Protein AF-A0A8T1CKG0-F1 (afdb_monomer_lite)

Sequence (49 aa):
MDIPESCDVMLGMPWLEEVNPIIDWTAKSVRPRPQTAMSSTENVTETAC

Secondary structure (DSSP, 8-state):
-PPPTT------HHHHHHH--EEETTTTEEEPPP---------------

Structure (mmCIF, N/CA/C/O backbone):
data_AF-A0A8T1CKG0-F1
#
_entry.id   AF-A0A8T1CKG0-F1
#
loop_
_atom_site.group_PDB
_atom_site.id
_atom_site.type_symbol
_atom_site.label_atom_id
_atom_site.label_alt_id
_atom_site.label_comp_id
_atom_site.label_asym_id
_atom_site.label_entity_id
_atom_site.label_seq_id
_atom_site.pdbx_PDB_ins_code
_atom_site.Cartn_x
_atom_site.Cartn_y
_atom_site.Cartn_z
_atom_site.occupancy
_atom_site.B_iso_or_equiv
_atom_site.auth_seq_id
_atom_site.auth_comp_id
_atom_site.auth_asym_id
_atom_site.auth_atom_id
_atom_site.pdbx_PDB_model_num
ATOM 1 N N . MET A 1 1 ? -7.774 -9.488 20.142 1.00 61.72 1 MET A N 1
ATOM 2 C CA . MET A 1 1 ? -8.479 -8.231 19.833 1.00 61.72 1 MET A CA 1
ATOM 3 C C . MET A 1 1 ? -9.066 -8.445 18.459 1.00 61.72 1 MET A C 1
ATOM 5 O O . MET A 1 1 ? -8.308 -8.499 17.501 1.00 61.72 1 MET A O 1
ATOM 9 N N . ASP A 1 2 ? -10.361 -8.716 18.395 1.00 80.56 2 ASP A N 1
ATOM 10 C CA . ASP A 1 2 ? -11.036 -8.988 17.132 1.00 80.56 2 ASP A CA 1
ATOM 11 C C . ASP A 1 2 ? -11.308 -7.660 16.433 1.00 80.56 2 ASP A C 1
ATOM 13 O O . ASP A 1 2 ? -11.917 -6.755 17.008 1.00 80.56 2 ASP A O 1
ATOM 17 N N . ILE A 1 3 ? -10.779 -7.518 15.223 1.00 78.62 3 ILE A N 1
ATOM 18 C CA . ILE A 1 3 ? -11.017 -6.343 14.393 1.00 78.62 3 ILE A CA 1
ATOM 19 C C . ILE A 1 3 ? -12.301 -6.616 13.599 1.00 78.62 3 ILE A C 1
ATOM 21 O O . ILE A 1 3 ? -12.388 -7.669 12.966 1.00 78.62 3 ILE A O 1
ATOM 25 N N . PRO A 1 4 ? -13.301 -5.718 13.627 1.00 87.94 4 PRO A N 1
ATOM 26 C CA . PRO A 1 4 ? -14.521 -5.887 12.844 1.00 87.94 4 PRO A CA 1
ATOM 27 C C . PRO A 1 4 ? -14.212 -5.986 11.345 1.00 87.94 4 PRO A C 1
ATOM 29 O O . PRO A 1 4 ? -13.399 -5.218 10.838 1.00 87.94 4 PRO A O 1
ATOM 32 N N . GLU A 1 5 ? -14.909 -6.862 10.617 1.00 83.31 5 GLU A N 1
ATOM 33 C CA . GLU A 1 5 ? -14.703 -7.068 9.169 1.00 83.31 5 GLU A CA 1
ATOM 34 C C . GLU A 1 5 ? -14.935 -5.803 8.324 1.00 83.31 5 GLU A C 1
ATOM 36 O O . GLU A 1 5 ? -14.430 -5.687 7.213 1.00 83.31 5 GLU A O 1
ATOM 41 N N . SER A 1 6 ? -15.690 -4.837 8.852 1.00 88.94 6 SER A N 1
ATOM 42 C CA . SER A 1 6 ? -15.971 -3.551 8.208 1.00 88.94 6 SER A CA 1
ATOM 43 C C . SER A 1 6 ? -14.896 -2.486 8.441 1.00 88.94 6 SER A C 1
ATOM 45 O O . SER A 1 6 ? -15.075 -1.345 8.016 1.00 88.94 6 SER A O 1
ATOM 47 N N . CYS A 1 7 ? -13.837 -2.800 9.187 1.00 88.06 7 CYS A N 1
ATOM 48 C CA . CYS A 1 7 ? -12.783 -1.853 9.520 1.00 88.06 7 CYS A CA 1
ATOM 49 C C . CYS A 1 7 ? -11.525 -2.138 8.704 1.00 88.06 7 CYS A C 1
ATOM 51 O O . CYS A 1 7 ? -10.904 -3.192 8.842 1.00 88.06 7 CYS A O 1
ATOM 53 N N . ASP A 1 8 ? -11.101 -1.148 7.923 1.00 88.12 8 ASP A N 1
ATOM 54 C CA . ASP A 1 8 ? -9.785 -1.173 7.303 1.00 88.12 8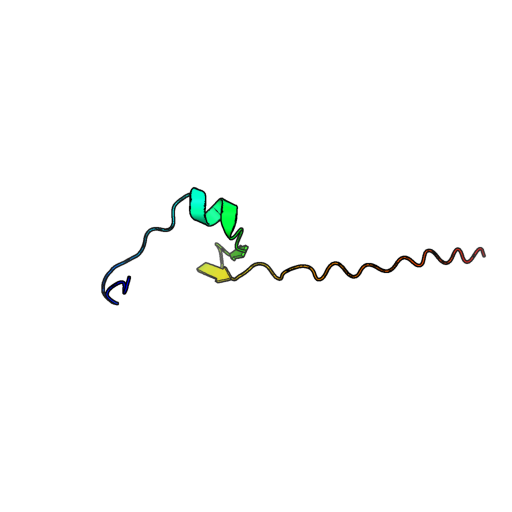 ASP A CA 1
AT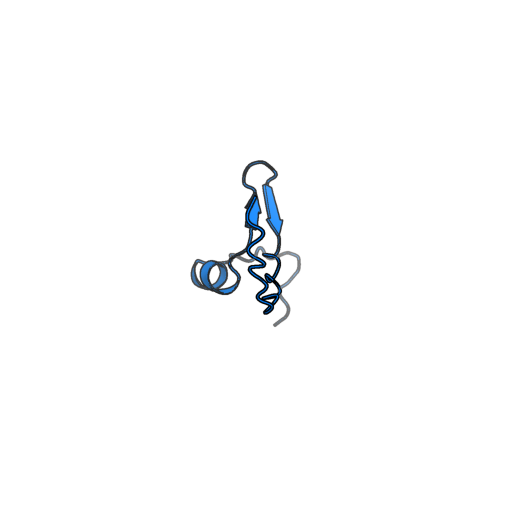OM 55 C C . ASP A 1 8 ? -8.698 -1.007 8.370 1.00 88.12 8 ASP A C 1
ATOM 57 O O . ASP A 1 8 ? -8.731 -0.092 9.198 1.00 88.12 8 ASP A O 1
ATOM 61 N N . VAL A 1 9 ? -7.703 -1.891 8.335 1.00 88.75 9 VAL A N 1
ATOM 62 C CA . VAL A 1 9 ? -6.532 -1.823 9.212 1.00 88.75 9 VAL A CA 1
ATOM 63 C C . VAL A 1 9 ? -5.387 -1.176 8.453 1.00 88.75 9 VAL A C 1
ATOM 65 O O . VAL A 1 9 ? -4.932 -1.687 7.431 1.00 88.75 9 VAL A O 1
ATOM 68 N N . MET A 1 10 ? -4.877 -0.064 8.979 1.00 91.69 10 MET A N 1
ATOM 69 C CA . MET A 1 10 ? -3.661 0.555 8.460 1.00 91.69 10 MET A CA 1
ATOM 70 C C . MET A 1 10 ? -2.434 -0.076 9.117 1.00 91.69 10 MET A C 1
ATOM 72 O O . MET A 1 10 ? -2.189 0.098 10.310 1.00 91.69 10 MET A O 1
ATOM 76 N N . LEU A 1 11 ? -1.641 -0.788 8.319 1.00 91.12 11 LEU A N 1
ATOM 77 C CA . LEU A 1 11 ? -0.364 -1.352 8.745 1.00 91.12 11 LEU A CA 1
ATOM 78 C C . LEU A 1 11 ? 0.738 -0.310 8.535 1.00 91.12 11 LEU A C 1
ATOM 80 O O . LEU A 1 11 ? 1.084 0.033 7.406 1.00 91.12 11 LEU A O 1
ATOM 84 N N . GLY A 1 12 ? 1.243 0.239 9.639 1.00 94.62 12 GLY A N 1
ATOM 85 C CA . GLY A 1 12 ? 2.276 1.273 9.622 1.00 94.62 12 GLY A CA 1
ATOM 86 C C . GLY A 1 12 ? 3.690 0.735 9.386 1.00 94.62 12 GLY A C 1
ATOM 87 O O . GLY A 1 12 ? 3.917 -0.471 9.284 1.00 94.62 12 GLY A O 1
ATOM 88 N N . MET A 1 13 ? 4.659 1.654 9.383 1.00 96.56 13 MET A N 1
ATOM 89 C CA . MET A 1 13 ? 6.083 1.333 9.204 1.00 96.56 13 MET A CA 1
ATOM 90 C C . MET A 1 13 ? 6.627 0.280 10.185 1.00 96.56 13 MET A C 1
ATOM 92 O O . MET A 1 13 ? 7.293 -0.634 9.707 1.00 96.56 13 MET A O 1
ATOM 96 N N . PRO A 1 14 ? 6.299 0.298 11.497 1.00 96.75 14 PRO A N 1
ATOM 97 C CA . PRO A 1 14 ? 6.816 -0.717 12.421 1.00 96.75 14 PRO A CA 1
ATOM 98 C C . PRO A 1 14 ? 6.461 -2.153 12.009 1.00 96.75 14 PRO A C 1
ATOM 100 O O . PRO A 1 14 ? 7.290 -3.052 12.087 1.00 96.75 14 PRO A O 1
ATOM 103 N N . TRP A 1 15 ? 5.243 -2.362 11.504 1.00 94.75 15 TRP A N 1
ATOM 104 C CA . TRP A 1 15 ? 4.800 -3.676 11.042 1.00 94.75 15 TRP A CA 1
ATOM 105 C C . TRP A 1 15 ? 5.510 -4.107 9.751 1.00 94.75 15 TRP A C 1
ATOM 107 O O . TRP A 1 15 ? 5.855 -5.277 9.586 1.00 94.75 15 TRP A O 1
ATOM 117 N N . LEU A 1 16 ? 5.750 -3.163 8.836 1.00 94.31 16 LEU A N 1
ATOM 118 C CA . LEU A 1 16 ? 6.465 -3.429 7.585 1.00 94.31 16 LEU A CA 1
ATOM 119 C C . LEU A 1 16 ? 7.917 -3.845 7.837 1.00 94.31 16 LEU A C 1
ATOM 121 O O . LEU A 1 16 ? 8.412 -4.741 7.153 1.00 94.31 16 LEU A O 1
ATOM 125 N N . GLU A 1 17 ? 8.577 -3.220 8.812 1.00 94.69 17 GLU A N 1
ATOM 126 C CA . GLU A 1 17 ? 9.945 -3.557 9.218 1.00 94.69 17 GLU A CA 1
ATOM 127 C C . GLU A 1 17 ? 10.029 -4.957 9.842 1.00 94.69 17 GLU A C 1
ATOM 129 O O . GLU A 1 17 ? 10.939 -5.716 9.511 1.00 94.69 17 GLU A O 1
ATOM 134 N N . GLU A 1 18 ? 9.063 -5.323 10.689 1.00 94.38 18 GLU A N 1
ATOM 135 C CA . GLU A 1 18 ? 9.026 -6.622 11.373 1.00 94.38 18 GLU A CA 1
ATOM 136 C C . GLU A 1 18 ? 8.723 -7.785 10.416 1.00 94.38 18 GLU A C 1
ATOM 138 O O . GLU A 1 18 ? 9.446 -8.782 10.380 1.00 94.38 18 GLU A O 1
ATOM 143 N N . VAL A 1 19 ? 7.653 -7.671 9.625 1.00 93.56 19 VAL A N 1
ATOM 144 C CA . VAL A 1 19 ? 7.175 -8.767 8.767 1.00 93.56 19 VAL A CA 1
ATOM 145 C C . VAL A 1 19 ? 7.949 -8.836 7.450 1.00 93.56 19 VAL A C 1
ATOM 147 O O . VAL A 1 19 ? 8.056 -9.906 6.846 1.00 93.56 19 VAL A O 1
ATOM 150 N N . ASN A 1 20 ? 8.484 -7.700 6.989 1.00 94.81 20 ASN A N 1
ATOM 151 C CA . ASN A 1 20 ? 9.200 -7.549 5.724 1.00 94.81 20 ASN A CA 1
ATOM 152 C C . ASN A 1 20 ? 8.538 -8.312 4.549 1.00 94.81 20 ASN A C 1
ATOM 154 O O . ASN A 1 20 ? 9.185 -9.155 3.907 1.00 94.81 20 ASN A O 1
ATOM 158 N N . PRO A 1 21 ? 7.241 -8.072 4.271 1.00 95.12 21 PRO A N 1
ATOM 159 C CA . PRO A 1 21 ? 6.512 -8.806 3.246 1.00 95.12 21 PRO A CA 1
ATOM 160 C C . PRO A 1 21 ? 7.013 -8.464 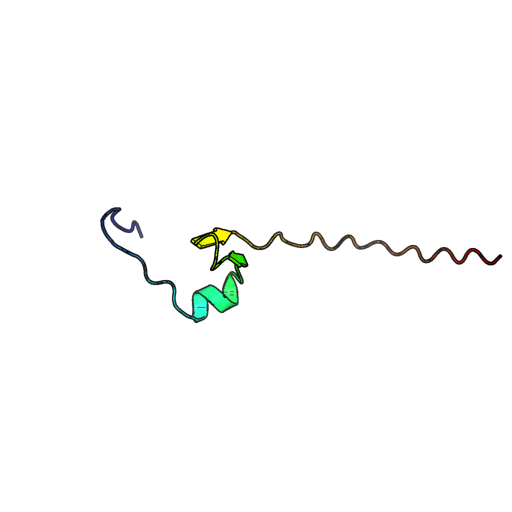1.838 1.00 95.12 21 PRO A C 1
ATOM 162 O O . PRO A 1 21 ? 7.666 -7.448 1.599 1.00 95.12 21 PRO A O 1
ATOM 165 N N . ILE A 1 22 ? 6.667 -9.307 0.867 1.00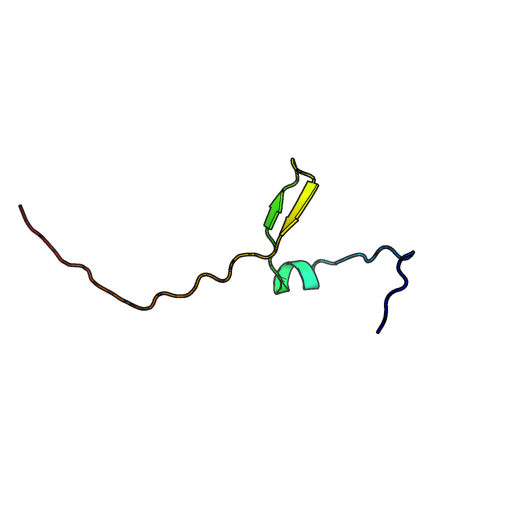 96.25 22 ILE A N 1
ATOM 166 C CA . ILE A 1 22 ? 6.870 -8.996 -0.550 1.00 96.25 22 ILE A CA 1
ATOM 167 C C . ILE A 1 22 ? 5.614 -8.286 -1.051 1.00 96.25 22 ILE A C 1
ATOM 169 O O . ILE A 1 22 ? 4.535 -8.882 -1.063 1.00 96.25 22 ILE A O 1
ATOM 173 N N . ILE A 1 23 ? 5.770 -7.032 -1.475 1.00 95.56 23 ILE A N 1
ATOM 174 C CA . ILE A 1 23 ? 4.692 -6.207 -2.026 1.00 95.56 23 ILE A CA 1
ATOM 175 C C . ILE A 1 23 ? 4.870 -6.123 -3.542 1.00 95.56 23 ILE A C 1
ATOM 177 O O . ILE A 1 23 ? 5.871 -5.594 -4.026 1.00 95.56 23 ILE A O 1
ATOM 181 N N . ASP A 1 24 ? 3.900 -6.646 -4.287 1.00 96.81 24 ASP A N 1
ATOM 182 C CA . ASP A 1 24 ? 3.810 -6.458 -5.732 1.00 96.81 24 ASP A CA 1
ATOM 183 C C . ASP A 1 24 ? 2.813 -5.336 -6.029 1.00 96.81 24 ASP A C 1
ATOM 185 O O . ASP A 1 24 ? 1.594 -5.524 -5.977 1.00 96.81 24 ASP A O 1
ATOM 189 N N . TRP A 1 25 ? 3.348 -4.157 -6.347 1.00 96.00 25 TRP A N 1
ATOM 190 C CA . TRP A 1 25 ? 2.558 -2.972 -6.677 1.00 96.00 25 TRP A CA 1
ATOM 191 C C . TRP A 1 25 ? 1.820 -3.084 -8.016 1.00 96.00 25 TRP A C 1
ATOM 193 O O . TRP A 1 25 ? 0.783 -2.446 -8.187 1.00 96.00 25 TRP A O 1
ATOM 203 N N . THR A 1 26 ? 2.316 -3.902 -8.950 1.00 97.38 26 THR A N 1
ATOM 204 C CA . THR A 1 26 ? 1.687 -4.094 -10.266 1.00 97.38 26 THR A CA 1
ATOM 205 C C . THR A 1 26 ? 0.485 -5.022 -10.140 1.00 97.38 26 THR A C 1
ATOM 207 O O . THR A 1 26 ? -0.606 -4.694 -10.603 1.00 97.38 26 THR A O 1
ATOM 210 N N . ALA A 1 27 ? 0.662 -6.153 -9.453 1.00 97.38 27 ALA A N 1
ATOM 211 C CA . ALA A 1 27 ? -0.405 -7.117 -9.193 1.00 97.38 27 ALA A CA 1
ATOM 212 C C . ALA A 1 27 ? -1.320 -6.722 -8.018 1.00 97.38 27 ALA A C 1
ATOM 214 O O . ALA A 1 27 ? -2.311 -7.405 -7.768 1.00 97.38 27 ALA A O 1
ATOM 215 N N . LYS A 1 28 ? -0.993 -5.640 -7.291 1.00 96.00 28 LYS A N 1
ATOM 216 C CA . LYS A 1 28 ? -1.684 -5.181 -6.071 1.00 96.00 28 LYS A CA 1
ATOM 217 C C . LYS A 1 28 ? -1.826 -6.293 -5.027 1.00 96.00 28 LYS A C 1
ATOM 219 O O . LYS A 1 28 ? -2.904 -6.514 -4.481 1.00 96.00 28 LYS A O 1
ATOM 224 N N . SER A 1 29 ? -0.731 -7.002 -4.762 1.00 95.88 29 SER A N 1
ATOM 225 C CA . SER A 1 29 ? -0.716 -8.131 -3.827 1.00 95.88 29 SER A 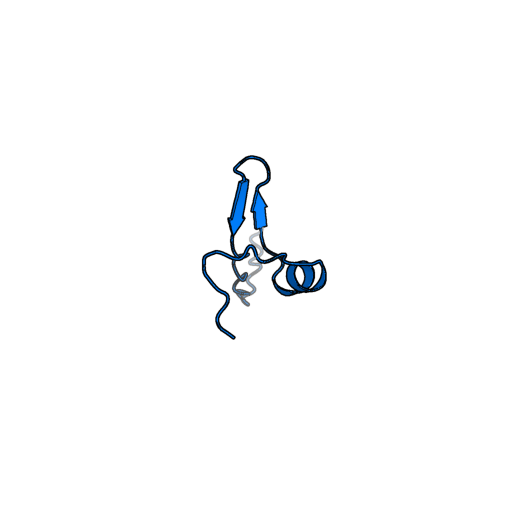CA 1
ATOM 226 C C . SER A 1 29 ? 0.379 -7.997 -2.775 1.00 95.88 29 SER A C 1
ATOM 228 O O . SER A 1 29 ? 1.421 -7.380 -3.005 1.00 95.88 29 SER A O 1
ATOM 230 N N . VAL A 1 30 ? 0.135 -8.598 -1.612 1.00 94.50 30 VAL A N 1
ATOM 231 C CA . VAL A 1 30 ? 1.087 -8.694 -0.504 1.00 94.50 30 VAL A CA 1
ATOM 232 C C . VAL A 1 30 ? 1.180 -10.158 -0.104 1.00 94.50 30 VAL A C 1
ATOM 234 O O . VAL A 1 30 ? 0.157 -10.813 0.086 1.00 94.50 30 VAL A O 1
ATOM 237 N N . ARG A 1 31 ? 2.399 -10.686 0.017 1.00 95.12 31 ARG A N 1
ATOM 238 C CA . ARG A 1 31 ? 2.631 -12.070 0.448 1.00 95.12 31 ARG A CA 1
ATOM 239 C C . ARG A 1 31 ? 3.731 -12.156 1.505 1.00 95.12 31 ARG A C 1
ATOM 241 O O . ARG A 1 31 ? 4.670 -11.353 1.457 1.00 95.12 31 ARG A O 1
ATOM 248 N N . PRO A 1 32 ? 3.661 -13.135 2.426 1.00 93.94 32 PRO A N 1
ATOM 249 C CA . PRO A 1 32 ? 4.749 -13.402 3.356 1.00 93.94 32 PRO A CA 1
ATOM 250 C C . PRO A 1 32 ? 6.054 -13.648 2.603 1.00 93.94 32 PRO A C 1
ATOM 252 O O . PRO A 1 32 ? 6.069 -14.292 1.547 1.00 93.94 32 PRO A O 1
ATOM 255 N N . ARG A 1 33 ? 7.161 -13.141 3.143 1.00 91.06 33 ARG A N 1
ATOM 256 C CA . ARG A 1 33 ? 8.479 -13.493 2.626 1.00 91.06 33 ARG A CA 1
ATOM 257 C C . ARG A 1 33 ? 8.757 -14.948 3.007 1.00 91.06 33 ARG A C 1
ATOM 259 O O . ARG A 1 33 ? 8.626 -15.279 4.185 1.00 91.06 33 ARG A O 1
ATOM 266 N N . PRO A 1 34 ? 9.120 -15.825 2.055 1.00 86.88 34 PRO A N 1
ATOM 267 C CA . PRO A 1 34 ? 9.512 -17.178 2.404 1.00 86.88 34 PRO A CA 1
ATOM 268 C C . PRO A 1 34 ? 10.701 -17.088 3.354 1.00 86.88 34 PRO A C 1
ATOM 270 O O . PRO A 1 34 ? 11.693 -16.420 3.052 1.00 86.88 34 PRO A O 1
ATOM 273 N N . GLN A 1 35 ? 10.580 -17.719 4.519 1.00 77.94 35 GLN A N 1
ATOM 274 C CA . GLN A 1 35 ? 11.712 -17.884 5.411 1.00 77.94 35 GLN A CA 1
ATOM 275 C C . GLN A 1 35 ? 12.719 -18.719 4.631 1.00 77.94 35 GLN A C 1
ATOM 277 O O . GLN A 1 35 ? 12.448 -19.878 4.315 1.00 77.94 35 GLN A O 1
ATOM 282 N N . THR A 1 36 ? 13.842 -18.116 4.239 1.00 66.25 36 THR A N 1
ATOM 283 C CA . THR A 1 36 ? 14.965 -18.889 3.725 1.00 66.25 36 THR A CA 1
ATOM 284 C C . THR A 1 36 ? 15.281 -19.889 4.820 1.00 66.25 36 THR A C 1
ATOM 286 O O . TH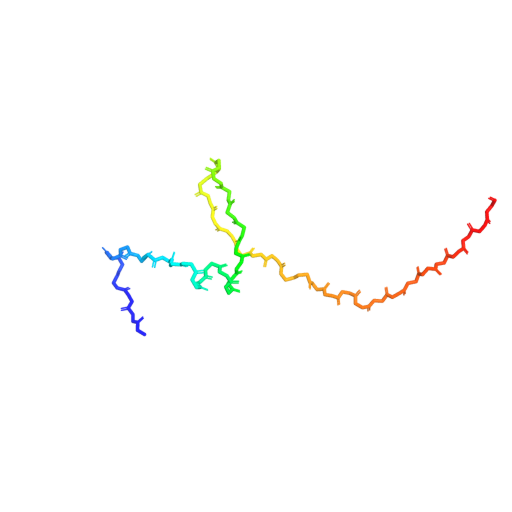R A 1 36 ? 15.776 -19.505 5.880 1.00 66.25 36 THR A O 1
ATOM 289 N N . ALA A 1 37 ? 14.940 -21.160 4.604 1.00 58.25 37 ALA A N 1
ATOM 290 C CA . ALA A 1 37 ? 15.555 -22.223 5.361 1.00 58.25 37 ALA A CA 1
ATOM 291 C C . ALA A 1 37 ? 17.048 -21.999 5.144 1.00 58.25 37 ALA A C 1
ATOM 293 O O . ALA A 1 37 ? 17.533 -22.135 4.021 1.00 58.25 37 ALA A O 1
ATOM 294 N N . MET A 1 38 ? 17.754 -21.530 6.174 1.00 57.66 38 MET A N 1
ATOM 295 C CA . MET A 1 38 ? 19.201 -21.612 6.187 1.00 57.66 38 MET A CA 1
ATOM 296 C C . MET A 1 38 ? 19.497 -23.103 6.062 1.00 57.66 38 MET A C 1
ATOM 298 O O . MET A 1 38 ? 19.478 -23.833 7.048 1.00 57.66 38 MET A O 1
ATOM 302 N N . SER A 1 39 ? 19.697 -23.579 4.834 1.00 51.78 39 SER A N 1
ATOM 303 C CA . SER A 1 39 ? 20.381 -24.834 4.609 1.00 51.78 39 SER A CA 1
ATOM 304 C C . SER A 1 39 ? 21.829 -24.561 4.988 1.00 51.78 39 SER A C 1
ATOM 306 O O . SER A 1 39 ? 22.656 -24.181 4.159 1.00 51.78 39 SER A O 1
ATOM 308 N N . SER A 1 40 ? 22.124 -24.682 6.278 1.00 57.38 40 SER A N 1
ATOM 309 C CA . SER A 1 40 ? 23.465 -25.004 6.724 1.00 57.38 40 SER A CA 1
ATOM 310 C C . SER A 1 40 ? 23.836 -26.331 6.075 1.00 57.38 40 SER A C 1
ATOM 312 O O . SER A 1 40 ? 23.413 -27.371 6.557 1.00 57.38 40 SER A O 1
ATOM 314 N N . THR A 1 41 ? 24.572 -26.281 4.968 1.00 50.03 41 THR A N 1
ATOM 315 C CA . THR A 1 41 ? 25.583 -27.289 4.631 1.00 50.03 41 THR A CA 1
ATOM 316 C C . THR A 1 41 ? 26.466 -26.756 3.515 1.00 50.03 41 THR A C 1
ATOM 318 O O . THR A 1 41 ? 26.032 -26.580 2.377 1.00 50.03 41 THR A O 1
ATOM 321 N N . GLU A 1 42 ? 27.714 -26.496 3.894 1.00 59.84 42 GLU A N 1
ATOM 322 C CA . GLU A 1 42 ? 28.886 -26.473 3.030 1.00 59.84 42 GLU A CA 1
ATOM 323 C C . GLU A 1 42 ? 28.922 -27.714 2.131 1.00 59.84 42 GLU A C 1
ATOM 325 O O . GLU A 1 42 ? 28.564 -28.804 2.567 1.00 59.84 42 GLU A O 1
ATOM 330 N N . ASN A 1 43 ? 29.393 -27.536 0.897 1.00 51.19 43 ASN A N 1
ATOM 331 C CA . ASN A 1 43 ? 30.302 -28.457 0.213 1.00 51.19 43 ASN A CA 1
ATOM 332 C C . ASN A 1 43 ? 30.869 -27.716 -1.004 1.00 51.19 43 ASN A C 1
ATOM 334 O O . ASN A 1 43 ? 30.320 -27.767 -2.103 1.00 51.19 43 ASN A O 1
ATOM 338 N N . VAL A 1 44 ? 31.975 -26.996 -0.797 1.00 57.38 44 VAL A N 1
ATOM 339 C CA . VAL A 1 44 ? 32.876 -26.642 -1.897 1.00 57.38 44 VAL A CA 1
ATOM 340 C C . VAL A 1 44 ? 33.618 -27.925 -2.244 1.00 57.38 44 VAL A C 1
ATOM 342 O O . VAL A 1 44 ? 34.562 -28.303 -1.557 1.00 57.38 44 VAL A O 1
ATOM 345 N N . THR A 1 45 ? 33.171 -28.634 -3.275 1.00 52.62 45 THR A N 1
ATOM 346 C CA . THR A 1 45 ? 34.022 -29.630 -3.924 1.00 52.62 45 THR A CA 1
ATOM 347 C C . THR A 1 45 ? 34.698 -28.941 -5.094 1.00 52.62 45 THR A C 1
ATOM 349 O O . THR A 1 45 ? 34.114 -28.743 -6.157 1.00 52.62 45 THR A O 1
ATOM 352 N N . GLU A 1 46 ? 35.938 -28.530 -4.853 1.00 57.72 46 GLU A N 1
ATOM 353 C CA . GLU A 1 46 ? 36.925 -28.267 -5.889 1.00 57.72 46 GLU A CA 1
ATOM 354 C C . GLU A 1 46 ? 36.997 -29.501 -6.802 1.00 57.72 46 GLU A C 1
ATOM 356 O O . GLU A 1 46 ? 37.344 -30.595 -6.366 1.00 57.72 46 GLU A O 1
ATOM 361 N N . THR A 1 47 ? 36.604 -29.357 -8.066 1.00 55.09 47 THR A N 1
ATOM 362 C CA . THR A 1 47 ? 37.003 -30.290 -9.123 1.00 55.09 47 THR A CA 1
ATOM 363 C C . THR A 1 47 ? 37.768 -29.475 -10.143 1.00 55.09 47 THR A C 1
ATOM 365 O O . THR A 1 47 ? 37.186 -28.733 -10.933 1.00 55.09 47 THR A O 1
ATOM 368 N N . ALA A 1 48 ? 39.089 -29.576 -10.050 1.00 51.34 48 ALA A N 1
ATOM 369 C CA . ALA A 1 48 ? 40.003 -29.138 -11.083 1.00 51.34 48 ALA A CA 1
ATOM 370 C C . ALA A 1 48 ? 39.785 -29.978 -12.351 1.00 51.34 48 ALA A C 1
ATOM 372 O O . ALA A 1 48 ? 39.753 -31.208 -12.277 1.00 51.34 48 ALA A O 1
ATOM 373 N N . CYS A 1 49 ? 39.689 -29.295 -13.489 1.00 46.34 49 CYS A N 1
ATOM 374 C CA . CYS A 1 49 ? 40.085 -29.792 -14.802 1.00 46.34 49 CYS A CA 1
ATOM 375 C C . CYS A 1 49 ? 40.924 -28.697 -15.460 1.00 46.34 49 CYS A C 1
ATOM 377 O O . CYS A 1 49 ? 40.455 -27.534 -15.448 1.00 46.34 49 CYS A O 1
#

Organism: NCBI:txid29920

Foldseek 3Di:
DDDDPPDDDDDDPVNCVVQVWDADPVVRDTGGDPDPPPPPDDDPDDDDD

InterPro domains:
  IPR021109 Aspartic peptidase domain superfamily [G3DSA:2.40.70.10] (1-45)

pLDDT: mean 80.86, std 17.54, range [46.34, 97.38]

Radius of gyration: 19.68 Å; chains: 1; bounding box: 56×32×35 Å